Protein AF-A0A1T5FR39-F1 (afdb_monomer)

Foldseek 3Di:
DDPDQDLQNLLVVLLQQLLCLDPVRVPPDQDPDPVVSVLSSLLSLLQDAQADDDPVNVVSVVVNLVVVLVVVAADEPVNFDDDDDSDTDDDDLPSRYPDPDDDQPADPVNQADNDRPDPDSSSSPRSVVNVVSSVVVNVVD

Solvent-accessible surface area (backbone atoms only — not comparable to full-atom values): 8850 Å² total; per-residue (Å²): 136,74,100,79,74,50,72,66,57,45,49,54,52,50,37,54,53,48,21,66,72,30,91,88,45,49,83,59,82,82,61,92,48,69,68,56,40,50,52,48,41,53,44,46,64,43,57,53,73,67,52,83,70,57,71,64,60,53,50,49,47,51,56,47,51,52,50,56,45,56,76,71,39,77,42,50,62,91,78,53,68,70,76,54,98,88,39,63,82,85,90,77,70,73,81,27,58,60,66,98,76,81,90,75,70,63,56,98,82,69,73,58,48,65,58,77,91,54,94,45,65,40,55,63,45,44,67,65,55,57,51,54,50,30,59,54,52,32,75,76,108

Structure (mmCIF, N/CA/C/O backbone):
data_AF-A0A1T5FR39-F1
#
_entry.id   AF-A0A1T5FR39-F1
#
loop_
_atom_site.group_PDB
_atom_site.id
_atom_site.type_symbol
_atom_site.label_atom_id
_atom_site.label_alt_id
_atom_site.label_comp_id
_atom_site.label_asym_id
_atom_site.label_entity_id
_atom_site.label_seq_id
_atom_site.pdbx_PDB_ins_code
_atom_site.Cartn_x
_atom_site.Cartn_y
_atom_site.Cartn_z
_atom_site.occupancy
_atom_site.B_iso_or_equiv
_atom_site.auth_seq_id
_atom_site.auth_comp_id
_atom_site.auth_asym_id
_atom_site.auth_atom_id
_atom_site.pdbx_PDB_model_num
ATOM 1 N N . MET A 1 1 ? -20.839 0.652 -0.499 1.00 47.53 1 MET A N 1
ATOM 2 C CA . MET A 1 1 ? -20.391 2.011 -0.888 1.00 47.53 1 MET A CA 1
ATOM 3 C C . MET A 1 1 ? -20.521 2.256 -2.395 1.00 47.53 1 MET A C 1
ATOM 5 O O . MET A 1 1 ? -20.490 1.294 -3.157 1.00 47.53 1 MET A O 1
ATOM 9 N N . SER A 1 2 ? -20.780 3.509 -2.799 1.00 42.75 2 SER A N 1
ATOM 10 C CA . SER A 1 2 ? -21.173 3.922 -4.161 1.00 42.75 2 SER A CA 1
ATOM 11 C C . SER A 1 2 ? -20.009 3.897 -5.169 1.00 42.75 2 SER A C 1
ATOM 13 O O . SER A 1 2 ? -18.845 3.794 -4.808 1.00 42.75 2 SER A O 1
ATOM 15 N N . LYS A 1 3 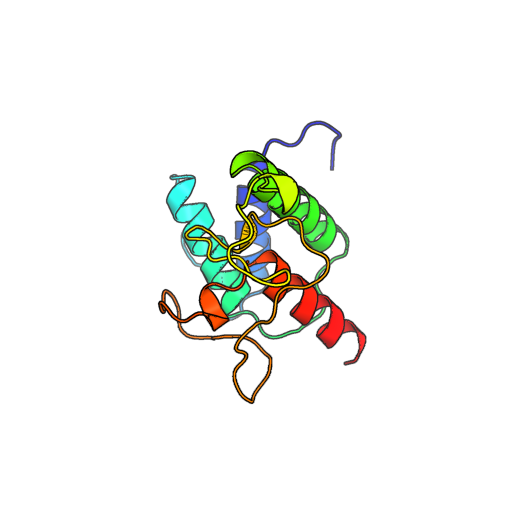? -20.337 3.968 -6.464 1.00 50.66 3 LYS A N 1
ATOM 16 C CA . LYS A 1 3 ? -19.432 3.717 -7.601 1.00 50.66 3 LYS A CA 1
ATOM 17 C C . LYS A 1 3 ? -18.423 4.845 -7.914 1.00 50.66 3 LYS A C 1
ATOM 19 O O . LYS A 1 3 ? -17.700 4.701 -8.888 1.00 50.66 3 LYS A O 1
ATOM 24 N N . ASN A 1 4 ? -18.375 5.924 -7.123 1.00 56.84 4 ASN A N 1
ATOM 25 C CA . ASN A 1 4 ? -17.529 7.113 -7.340 1.00 56.84 4 ASN A CA 1
ATOM 26 C C . ASN A 1 4 ? -16.945 7.651 -6.014 1.00 56.84 4 ASN A C 1
ATOM 28 O O . ASN A 1 4 ? -17.057 8.837 -5.723 1.00 56.84 4 ASN A O 1
ATOM 32 N N . THR A 1 5 ? -16.371 6.788 -5.176 1.00 71.38 5 THR A N 1
ATOM 33 C CA . THR A 1 5 ? -15.649 7.239 -3.974 1.00 71.38 5 THR A CA 1
ATOM 34 C C . THR A 1 5 ? -14.259 7.745 -4.365 1.00 71.38 5 THR A C 1
ATOM 36 O O . THR A 1 5 ? -13.502 7.039 -5.034 1.00 71.38 5 THR A O 1
ATOM 39 N N . THR A 1 6 ? -13.926 8.972 -3.970 1.00 90.06 6 THR A N 1
ATOM 40 C CA . THR A 1 6 ? -12.621 9.597 -4.229 1.00 90.06 6 THR A CA 1
ATOM 41 C C . THR A 1 6 ? -11.514 8.953 -3.386 1.00 90.06 6 THR A C 1
ATOM 43 O O . THR A 1 6 ? -11.776 8.288 -2.381 1.00 90.06 6 THR A O 1
ATOM 46 N N . GLN A 1 7 ? -10.247 9.150 -3.770 1.00 92.75 7 GLN A N 1
ATOM 47 C CA . GLN A 1 7 ? -9.112 8.664 -2.973 1.00 92.75 7 GLN A CA 1
ATOM 48 C C . GLN A 1 7 ? -9.068 9.276 -1.570 1.00 92.75 7 GLN A C 1
ATOM 50 O O . GLN A 1 7 ? -8.715 8.580 -0.619 1.00 92.75 7 GLN A O 1
ATOM 55 N N . ASP A 1 8 ? -9.468 10.539 -1.428 1.00 92.06 8 ASP A N 1
ATOM 56 C CA . ASP A 1 8 ? -9.505 11.211 -0.129 1.00 92.06 8 ASP A CA 1
ATOM 57 C C . ASP A 1 8 ? -10.616 10.644 0.767 1.00 92.06 8 ASP A C 1
ATOM 59 O O . ASP A 1 8 ? -10.384 10.400 1.947 1.00 92.06 8 ASP A O 1
ATOM 63 N N . GLU A 1 9 ? -11.786 10.317 0.211 1.00 93.62 9 GLU A N 1
ATOM 64 C CA . GLU A 1 9 ? -12.855 9.646 0.965 1.00 93.62 9 GLU A CA 1
ATOM 65 C C . GLU A 1 9 ? -12.453 8.230 1.400 1.00 93.62 9 GLU A C 1
ATOM 67 O O . GLU A 1 9 ? -12.727 7.830 2.533 1.00 93.62 9 GLU A O 1
ATOM 72 N N . ARG A 1 10 ? -11.766 7.472 0.529 1.00 94.81 10 ARG A N 1
ATOM 73 C CA . ARG A 1 10 ? -11.205 6.162 0.901 1.00 94.81 10 ARG A CA 1
ATOM 74 C C . ARG A 1 10 ? -10.177 6.303 2.020 1.00 94.81 10 ARG A C 1
ATOM 76 O O . ARG A 1 10 ? -10.183 5.501 2.948 1.00 94.81 10 ARG A O 1
ATOM 83 N N . LEU A 1 11 ? -9.307 7.310 1.947 1.00 94.75 11 LEU A N 1
ATOM 84 C CA . LEU A 1 11 ? -8.309 7.586 2.976 1.00 94.75 11 LEU A CA 1
ATOM 85 C C . LEU A 1 11 ? -8.962 7.923 4.320 1.00 94.75 11 LEU A C 1
ATOM 87 O O . LEU A 1 11 ? -8.561 7.360 5.335 1.00 94.75 11 LEU A O 1
ATOM 91 N N . ASP A 1 12 ? -9.970 8.792 4.322 1.00 94.38 12 ASP A N 1
ATOM 92 C CA . ASP A 1 12 ? -10.687 9.198 5.534 1.00 94.38 12 ASP A CA 1
ATOM 93 C C . ASP A 1 12 ? -11.381 8.011 6.193 1.00 94.38 12 ASP A C 1
ATOM 95 O O . ASP A 1 12 ? -11.202 7.769 7.388 1.00 94.38 12 ASP A O 1
ATOM 99 N N . TYR A 1 13 ? -12.089 7.216 5.391 1.00 95.00 13 TYR A N 1
ATOM 100 C CA . TYR A 1 13 ? -12.711 5.980 5.846 1.00 95.00 13 TYR A CA 1
ATOM 101 C C . TYR A 1 13 ? -11.684 5.018 6.456 1.00 95.00 13 TYR A C 1
A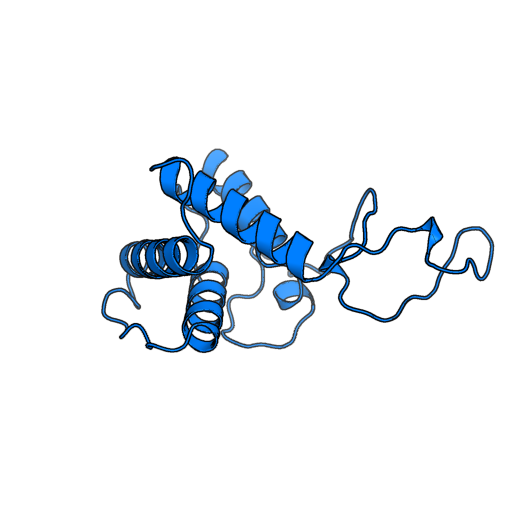TOM 103 O O . TYR A 1 13 ? -11.844 4.568 7.588 1.00 95.00 13 TYR A O 1
ATOM 111 N N . LEU A 1 14 ? -10.588 4.740 5.744 1.00 95.06 14 LEU A N 1
ATOM 112 C CA . LEU A 1 14 ? -9.562 3.812 6.215 1.00 95.06 14 LEU A CA 1
ATOM 113 C C . LEU A 1 14 ? -8.879 4.302 7.496 1.00 95.06 14 LEU A C 1
ATOM 115 O O . LEU A 1 14 ? -8.581 3.489 8.365 1.00 95.06 14 LEU A O 1
ATOM 119 N N . VAL A 1 15 ? -8.625 5.605 7.645 1.00 94.62 15 VAL A N 1
ATOM 120 C CA . VAL A 1 15 ? -8.036 6.145 8.879 1.00 94.62 15 VAL A CA 1
ATOM 121 C C . VAL A 1 15 ? -8.946 5.877 10.075 1.00 94.62 15 VAL A C 1
ATOM 123 O O . VAL A 1 15 ? -8.458 5.394 11.097 1.00 94.62 15 VAL A O 1
ATOM 126 N N . GLU A 1 16 ? -10.247 6.142 9.960 1.00 94.62 16 GLU A N 1
ATOM 127 C CA . GLU A 1 16 ? -11.180 5.922 11.070 1.00 94.62 16 GLU A CA 1
ATOM 128 C C . GLU A 1 16 ? -11.352 4.433 11.400 1.00 94.62 16 GLU A C 1
ATOM 130 O O . GLU A 1 16 ? -11.313 4.060 12.572 1.00 94.62 16 GLU A O 1
ATOM 135 N N . GLU A 1 17 ? -11.429 3.563 10.391 1.00 94.88 17 GLU A N 1
ATOM 136 C CA . GLU A 1 17 ? -11.535 2.112 10.590 1.00 94.88 17 GLU A CA 1
ATOM 137 C C . GLU A 1 17 ? -10.285 1.533 11.270 1.00 94.88 17 GLU A C 1
ATOM 139 O O . GLU A 1 17 ? -10.384 0.775 12.235 1.00 94.88 17 GLU A O 1
ATOM 144 N N . PHE A 1 18 ? -9.085 1.939 10.839 1.00 92.69 18 PHE A N 1
ATOM 145 C CA . PHE A 1 18 ? -7.836 1.481 11.456 1.00 92.69 18 PHE A CA 1
ATOM 146 C C . PHE A 1 18 ? -7.594 2.077 12.852 1.00 92.69 18 PHE A C 1
ATOM 148 O O . PHE A 1 18 ? -6.928 1.446 13.676 1.00 92.69 18 PHE A O 1
ATOM 155 N N . LYS A 1 19 ? -8.133 3.265 13.153 1.00 93.12 19 LYS A N 1
ATOM 156 C CA . LYS A 1 19 ? -8.150 3.804 14.522 1.00 93.12 19 LYS A CA 1
ATOM 157 C C . LYS A 1 19 ? -9.095 3.007 15.410 1.00 93.12 19 LYS A C 1
ATOM 159 O O . LYS A 1 19 ? -8.693 2.611 16.498 1.00 93.12 19 LYS A O 1
ATOM 164 N N . ALA A 1 20 ? -10.318 2.748 14.948 1.00 92.44 20 ALA A N 1
ATOM 165 C CA . ALA A 1 20 ? -11.315 1.982 15.691 1.00 92.44 20 ALA A CA 1
ATOM 166 C C . ALA A 1 20 ? -10.851 0.545 15.979 1.00 92.44 20 ALA A C 1
ATOM 168 O O . ALA A 1 20 ? -11.143 -0.002 17.043 1.00 92.44 20 ALA A O 1
ATOM 169 N N . ASP A 1 21 ? -10.088 -0.037 15.054 1.00 90.06 21 ASP A N 1
ATOM 170 C CA . ASP A 1 21 ? -9.453 -1.344 15.193 1.00 90.06 21 ASP A CA 1
ATOM 171 C C . ASP A 1 21 ? -8.283 -1.344 16.203 1.00 90.06 21 ASP A C 1
ATOM 173 O O . ASP A 1 21 ? -7.914 -2.396 16.732 1.00 90.06 21 ASP A O 1
ATOM 177 N N . SER A 1 22 ? -7.701 -0.185 16.514 1.00 87.75 22 SER A N 1
ATOM 178 C CA . SER A 1 22 ? -6.590 -0.058 17.456 1.00 87.75 22 SER A CA 1
ATOM 179 C C . SER A 1 22 ? -7.064 0.166 18.892 1.00 87.75 22 SER A C 1
ATOM 181 O O . SER A 1 22 ? -7.835 1.080 19.173 1.00 87.75 22 SER A O 1
ATOM 183 N N . ALA A 1 23 ? -6.534 -0.616 19.836 1.00 86.31 23 ALA A N 1
ATOM 184 C CA . ALA A 1 23 ? -6.793 -0.400 21.261 1.00 86.31 23 ALA A CA 1
ATOM 185 C C . ALA A 1 23 ? -6.103 0.868 21.803 1.00 86.31 23 ALA A C 1
ATOM 187 O O . ALA A 1 23 ? -6.633 1.520 22.696 1.00 86.31 23 ALA A O 1
ATOM 188 N N . GLU A 1 24 ? -4.931 1.217 21.266 1.00 87.62 24 GLU A N 1
ATOM 189 C CA . GLU A 1 24 ? -4.088 2.312 21.769 1.00 87.62 24 GLU A CA 1
ATOM 190 C C . GLU A 1 24 ? -4.380 3.653 21.073 1.00 87.62 24 GLU A C 1
ATOM 192 O O . GLU A 1 24 ? -4.266 4.713 21.680 1.00 87.62 24 GLU A O 1
ATOM 197 N N . TYR A 1 25 ? -4.794 3.618 19.801 1.00 88.44 25 TYR A N 1
ATOM 198 C CA . TYR A 1 25 ? -4.892 4.811 18.945 1.00 88.44 25 TYR A CA 1
ATOM 199 C C . TYR A 1 25 ? -6.329 5.186 18.561 1.00 88.44 25 TYR A C 1
ATOM 201 O O . TYR A 1 25 ? -6.533 5.976 17.638 1.00 88.44 25 TYR A O 1
ATOM 209 N N . LYS A 1 26 ? -7.329 4.651 19.271 1.00 88.94 26 LYS A N 1
ATOM 210 C CA . LYS A 1 26 ? -8.752 4.893 18.990 1.00 88.94 26 LYS A CA 1
ATOM 211 C C . LYS A 1 26 ? -9.125 6.377 19.013 1.00 88.94 26 LYS A C 1
ATOM 213 O O . LYS A 1 26 ? -9.823 6.852 18.121 1.00 88.94 26 LYS A O 1
ATOM 218 N N . ASP A 1 27 ? -8.583 7.112 19.982 1.00 88.62 27 ASP A N 1
ATOM 219 C CA . ASP A 1 27 ? -8.869 8.536 20.202 1.00 88.62 27 ASP A CA 1
ATOM 220 C C . ASP A 1 27 ? -7.844 9.471 19.532 1.00 88.62 27 ASP A C 1
ATOM 222 O O . ASP A 1 27 ? -7.792 10.672 19.816 1.00 88.62 27 ASP A O 1
ATOM 226 N N . LEU A 1 28 ? -7.002 8.939 18.634 1.00 88.88 28 LEU A N 1
ATOM 227 C CA . LEU A 1 28 ? -6.029 9.741 17.897 1.00 88.88 28 LEU A CA 1
ATOM 228 C C . LEU A 1 28 ? -6.753 10.820 17.078 1.00 88.88 28 LEU A C 1
ATOM 230 O O . LEU A 1 28 ? -7.673 10.535 16.311 1.00 88.88 28 LEU A O 1
ATOM 234 N N . LYS A 1 29 ? -6.321 12.078 17.199 1.00 88.06 29 LYS A N 1
ATOM 235 C CA . LYS A 1 29 ? -6.888 13.162 16.390 1.00 88.06 29 LYS A CA 1
ATOM 236 C C . LYS A 1 29 ? -6.498 12.987 14.926 1.00 88.06 29 LYS A C 1
ATOM 238 O O . LYS A 1 29 ? -5.313 12.925 14.602 1.00 88.06 29 LYS A O 1
ATOM 243 N N . THR A 1 30 ? -7.498 12.967 14.051 1.00 85.94 30 THR A N 1
ATOM 244 C CA . THR A 1 30 ? -7.287 12.903 12.604 1.00 85.94 30 THR A CA 1
ATOM 245 C C . THR A 1 30 ? -6.891 14.294 12.089 1.00 85.94 30 THR A C 1
ATOM 247 O O . THR A 1 30 ? -7.637 15.253 12.292 1.00 85.94 30 THR A O 1
ATOM 250 N N . PRO A 1 31 ? -5.709 14.453 11.470 1.00 85.06 31 PRO A N 1
ATOM 251 C CA . PRO A 1 31 ? -5.266 15.718 10.898 1.00 85.06 31 PRO A CA 1
ATOM 252 C C . PRO A 1 31 ? -6.055 16.040 9.626 1.00 85.06 31 PRO A C 1
ATOM 254 O O . PRO A 1 31 ? -6.550 15.146 8.946 1.00 85.06 31 PRO A O 1
ATOM 257 N N . ASN A 1 32 ? -6.124 17.321 9.262 1.00 84.56 32 ASN A N 1
ATOM 258 C CA . ASN A 1 32 ? -6.849 17.762 8.063 1.00 84.56 32 ASN A CA 1
ATOM 259 C C . ASN A 1 32 ? -6.054 17.548 6.763 1.00 84.56 32 ASN A C 1
ATOM 261 O O . ASN A 1 32 ? -6.641 17.491 5.689 1.00 84.56 32 ASN A O 1
ATOM 265 N N . SER A 1 33 ? -4.725 17.430 6.853 1.00 92.31 33 SER A N 1
ATOM 266 C CA . SER A 1 33 ? -3.843 17.241 5.698 1.00 92.31 33 SER A CA 1
ATOM 267 C C . SER A 1 33 ? -3.902 15.806 5.175 1.00 92.31 33 SER A C 1
ATOM 269 O O . SER A 1 33 ? -3.665 14.861 5.931 1.00 92.31 33 SER A O 1
ATOM 271 N N . THR A 1 34 ? -4.122 15.642 3.868 1.00 90.50 34 THR A N 1
ATOM 272 C CA . THR A 1 34 ? -4.069 14.344 3.175 1.00 90.50 34 THR A CA 1
ATOM 273 C C . THR A 1 34 ? -2.749 13.612 3.432 1.00 90.50 34 THR A C 1
ATOM 275 O O . THR A 1 34 ? -2.742 12.403 3.655 1.00 90.50 34 THR A O 1
ATOM 278 N N . GLU A 1 35 ? -1.619 14.322 3.458 1.00 88.75 35 GLU A N 1
ATOM 279 C CA . GLU A 1 35 ? -0.314 13.683 3.661 1.00 88.75 35 GLU A CA 1
ATOM 280 C C . GLU A 1 35 ? -0.145 13.154 5.091 1.00 88.75 35 GLU A C 1
ATOM 282 O O . GLU A 1 35 ? 0.359 12.050 5.298 1.00 88.75 35 GLU A O 1
ATOM 287 N N . ASP A 1 36 ? -0.646 13.879 6.089 1.00 87.44 36 ASP A N 1
ATOM 288 C CA . ASP A 1 36 ? -0.587 13.403 7.471 1.00 87.44 36 ASP A CA 1
ATOM 289 C C . ASP A 1 36 ? -1.563 12.248 7.717 1.00 87.44 36 ASP A C 1
ATOM 291 O O . ASP A 1 36 ? -1.208 11.284 8.399 1.00 87.44 36 ASP A O 1
ATOM 295 N N . LYS A 1 37 ? -2.744 12.269 7.086 1.00 92.12 37 LYS A N 1
ATOM 296 C CA . LYS A 1 37 ? -3.665 11.123 7.081 1.00 92.12 37 LYS A CA 1
ATOM 297 C C . LYS A 1 37 ? -3.006 9.880 6.479 1.00 92.12 37 LYS A C 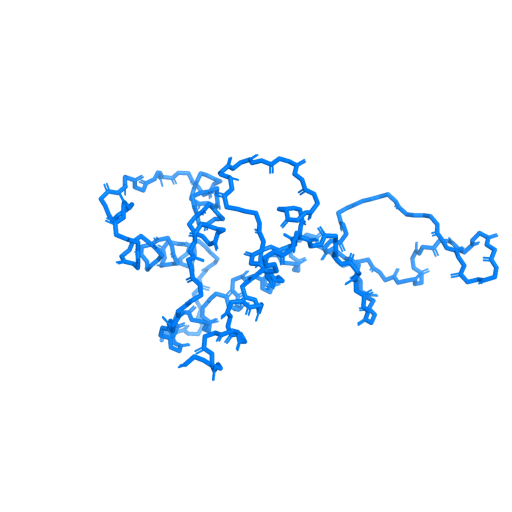1
ATOM 299 O O . LYS A 1 37 ? -3.085 8.802 7.064 1.00 92.12 37 LYS A O 1
ATOM 304 N N . ARG A 1 38 ? -2.268 10.018 5.368 1.00 90.81 38 ARG A N 1
ATOM 305 C CA . ARG A 1 38 ? -1.491 8.914 4.765 1.00 90.81 38 ARG A CA 1
ATOM 306 C C . ARG A 1 38 ? -0.432 8.369 5.716 1.00 90.81 38 ARG A C 1
ATOM 308 O O . ARG A 1 38 ? -0.270 7.151 5.818 1.00 90.81 38 ARG A O 1
ATOM 315 N N . ARG A 1 39 ? 0.291 9.249 6.413 1.00 87.38 39 ARG A N 1
ATOM 316 C CA . ARG A 1 39 ? 1.306 8.854 7.402 1.00 87.38 39 ARG A CA 1
ATOM 317 C C . ARG A 1 39 ? 0.687 8.094 8.571 1.00 87.38 39 ARG A C 1
ATOM 319 O O . ARG A 1 39 ? 1.241 7.072 8.981 1.00 87.38 39 ARG A O 1
ATOM 326 N N . ILE A 1 40 ? -0.458 8.552 9.072 1.00 89.56 40 ILE A N 1
ATOM 327 C CA . ILE A 1 40 ? -1.208 7.876 10.137 1.00 89.56 40 ILE A CA 1
ATOM 328 C C . ILE A 1 40 ? -1.707 6.518 9.666 1.00 89.56 40 ILE A C 1
ATOM 330 O O . ILE A 1 40 ? -1.392 5.519 10.306 1.00 89.56 40 ILE A O 1
ATOM 334 N N . LEU A 1 41 ? -2.395 6.454 8.524 1.00 91.50 41 LEU A N 1
ATOM 335 C CA . LEU A 1 41 ? -2.906 5.199 7.982 1.00 91.50 41 LEU A CA 1
ATOM 336 C C . LEU A 1 41 ? -1.777 4.176 7.799 1.00 91.50 41 LEU A C 1
ATOM 338 O O . LEU A 1 41 ? -1.898 3.033 8.230 1.00 91.50 41 LEU A O 1
ATOM 342 N N . ARG A 1 42 ? -0.639 4.592 7.227 1.00 87.44 42 ARG A N 1
ATOM 343 C CA . ARG A 1 42 ? 0.547 3.732 7.096 1.00 87.44 42 ARG A CA 1
ATOM 344 C C . ARG A 1 42 ? 1.053 3.244 8.453 1.00 87.44 42 ARG A C 1
ATOM 346 O O . ARG A 1 42 ? 1.440 2.087 8.574 1.00 87.44 42 ARG A O 1
ATOM 353 N N . SER A 1 43 ? 1.074 4.113 9.457 1.00 84.81 43 SER A N 1
ATOM 354 C CA . SER A 1 43 ? 1.558 3.762 10.794 1.00 84.81 43 SER A CA 1
ATOM 355 C C . SER A 1 43 ? 0.634 2.750 11.466 1.00 84.81 43 SER A C 1
ATOM 357 O O . SER A 1 43 ? 1.119 1.729 11.943 1.00 84.81 43 SER A O 1
ATOM 359 N N . LEU A 1 44 ? -0.683 2.976 11.413 1.00 88.44 44 LEU A N 1
ATOM 360 C CA . LEU A 1 44 ? -1.696 2.062 11.945 1.00 88.44 44 LEU A CA 1
ATOM 361 C C . LEU A 1 44 ? -1.649 0.700 11.245 1.00 88.44 44 LEU A C 1
ATOM 363 O O . LEU A 1 44 ? -1.645 -0.332 11.905 1.00 88.44 44 LEU A O 1
ATOM 367 N N . MET A 1 45 ? -1.524 0.688 9.916 1.00 87.38 45 MET A N 1
ATOM 368 C CA . MET A 1 45 ? -1.360 -0.538 9.132 1.00 87.38 45 MET A CA 1
ATOM 369 C C . MET A 1 45 ? -0.114 -1.343 9.533 1.00 87.38 45 MET A C 1
ATOM 371 O O . MET A 1 45 ? -0.163 -2.571 9.519 1.00 87.38 45 MET A O 1
ATOM 375 N N . ASN A 1 46 ? 0.986 -0.672 9.886 1.00 79.25 46 ASN A N 1
ATOM 376 C CA . ASN A 1 46 ? 2.251 -1.322 10.234 1.00 79.25 46 ASN A CA 1
ATOM 377 C C . ASN A 1 46 ? 2.271 -1.910 11.650 1.00 79.25 46 ASN A C 1
ATOM 379 O O . ASN A 1 46 ? 2.917 -2.926 11.875 1.00 79.25 46 ASN A O 1
ATOM 383 N N . ILE A 1 47 ? 1.617 -1.256 12.611 1.00 79.81 47 ILE A N 1
ATOM 384 C CA . ILE A 1 47 ? 1.610 -1.698 14.016 1.00 79.81 47 ILE A CA 1
ATOM 385 C C . ILE A 1 47 ? 0.457 -2.658 14.331 1.00 79.81 47 ILE A C 1
ATOM 387 O O . ILE A 1 47 ? 0.421 -3.263 15.400 1.00 79.81 47 ILE A O 1
ATOM 391 N N . ARG A 1 48 ? -0.503 -2.793 13.411 1.00 85.19 48 ARG A N 1
ATOM 392 C CA . ARG A 1 48 ? -1.646 -3.691 13.550 1.00 85.19 48 ARG A CA 1
ATOM 393 C C . ARG A 1 48 ? -1.192 -5.152 13.519 1.00 85.19 48 ARG A C 1
ATOM 395 O O . ARG A 1 48 ? -0.691 -5.630 12.503 1.00 85.19 48 ARG A O 1
ATOM 402 N N . MET A 1 49 ? -1.467 -5.881 14.599 1.00 80.69 49 MET A N 1
ATOM 403 C CA . MET A 1 49 ? -1.317 -7.339 14.639 1.00 80.69 49 MET A CA 1
ATOM 404 C C . MET A 1 49 ? -2.257 -8.025 13.632 1.00 80.69 49 MET A C 1
ATOM 406 O O . MET A 1 49 ? -3.374 -7.538 13.423 1.00 80.69 49 MET A O 1
ATOM 410 N N . PRO A 1 50 ? -1.862 -9.162 13.027 1.00 80.12 50 PRO A N 1
ATOM 411 C CA . PRO A 1 50 ? -2.750 -9.927 12.161 1.00 80.12 50 PRO A CA 1
ATOM 412 C C . PRO A 1 50 ? -4.019 -10.328 12.912 1.00 80.12 50 PRO A C 1
ATOM 414 O O . PRO A 1 50 ? -3.972 -11.021 13.923 1.00 80.12 50 PRO A O 1
ATOM 417 N N . LYS A 1 51 ? -5.156 -9.861 12.412 1.00 83.62 51 LYS A N 1
ATOM 418 C CA . LYS A 1 51 ? -6.494 -10.230 12.867 1.00 83.62 51 LYS A CA 1
ATOM 419 C C . LYS A 1 51 ? -7.483 -9.957 11.749 1.00 83.62 51 LYS A C 1
ATOM 421 O O . LYS A 1 51 ? -7.185 -9.160 10.844 1.00 83.62 51 LYS A O 1
ATOM 426 N N . GLU A 1 52 ? -8.644 -10.594 11.815 1.00 84.31 52 GLU A N 1
ATOM 427 C CA . GLU A 1 52 ? -9.697 -10.362 10.836 1.00 84.31 52 GLU A CA 1
ATOM 428 C C . GLU A 1 52 ? -10.073 -8.879 10.769 1.00 84.31 52 GLU A C 1
ATOM 430 O O . GLU A 1 52 ? -10.030 -8.142 11.754 1.00 84.31 52 GLU A O 1
ATOM 435 N N . LEU A 1 53 ? -10.367 -8.430 9.557 1.00 86.94 53 LEU A N 1
ATOM 436 C CA . LEU A 1 53 ? -10.866 -7.100 9.251 1.00 86.94 53 LEU A CA 1
ATOM 437 C C . LEU A 1 53 ? -12.128 -7.299 8.417 1.00 86.94 53 LEU A C 1
ATOM 439 O O . LEU A 1 53 ? -12.237 -8.300 7.702 1.00 86.94 53 LEU A O 1
ATOM 443 N N . SER A 1 54 ? -13.085 -6.378 8.498 1.00 91.69 54 SER A N 1
ATOM 444 C CA . SER A 1 54 ? -14.318 -6.529 7.730 1.00 91.69 54 SER A CA 1
ATOM 445 C C . SER A 1 54 ? -14.018 -6.600 6.225 1.00 91.69 54 SER A C 1
ATOM 447 O O . SER A 1 54 ? -13.064 -6.003 5.712 1.00 91.69 54 SER A O 1
ATOM 449 N N . SER A 1 55 ? -14.834 -7.361 5.496 1.00 89.75 55 SER A N 1
ATOM 450 C CA . SER A 1 55 ? -14.689 -7.526 4.046 1.00 89.75 55 SER A CA 1
ATOM 451 C C . SER A 1 55 ? -14.820 -6.207 3.286 1.00 89.75 55 SER A C 1
ATOM 453 O O . SER A 1 55 ? -14.168 -6.032 2.257 1.00 89.75 55 SER A O 1
ATOM 455 N N . GLU A 1 56 ? -15.601 -5.266 3.817 1.00 92.12 56 GLU A N 1
ATOM 456 C CA . GLU A 1 56 ? -15.726 -3.913 3.281 1.00 92.12 56 GLU A CA 1
ATOM 457 C C . GLU A 1 56 ? -14.430 -3.114 3.445 1.00 92.12 56 GLU A C 1
ATOM 459 O O . GLU A 1 56 ? -13.921 -2.598 2.450 1.00 92.12 56 GLU A O 1
ATOM 464 N N . VAL A 1 57 ? -13.833 -3.091 4.642 1.00 92.00 57 VAL A N 1
ATOM 465 C CA . VAL A 1 57 ? -12.571 -2.368 4.873 1.00 92.00 57 VAL A CA 1
ATOM 466 C C . VAL A 1 57 ? -11.447 -2.959 4.027 1.00 92.00 57 VAL A C 1
ATOM 468 O O . VAL A 1 57 ? -10.697 -2.210 3.405 1.00 92.00 57 VAL A O 1
ATOM 471 N N . MET A 1 58 ? -11.365 -4.291 3.922 1.00 90.44 58 MET A N 1
ATOM 472 C CA . MET A 1 58 ? -10.393 -4.945 3.039 1.00 90.44 58 MET A CA 1
ATOM 473 C C . MET A 1 58 ? -10.576 -4.534 1.576 1.00 90.44 58 MET A C 1
ATOM 475 O O . MET A 1 58 ? -9.597 -4.262 0.890 1.00 90.44 58 MET A O 1
ATOM 479 N N . LYS A 1 59 ? -11.820 -4.467 1.090 1.00 91.44 59 LYS A N 1
ATOM 480 C CA . LYS A 1 59 ? -12.104 -4.054 -0.287 1.00 91.44 59 LYS A CA 1
ATOM 481 C C . LYS A 1 59 ? -11.695 -2.600 -0.531 1.00 91.44 59 LYS A C 1
ATOM 483 O O . LYS A 1 59 ? -11.043 -2.317 -1.531 1.00 91.44 59 LYS A O 1
ATOM 488 N N . VAL A 1 60 ? -12.052 -1.689 0.375 1.00 93.56 60 VAL A N 1
ATOM 489 C CA . VAL A 1 60 ? -11.694 -0.267 0.247 1.00 93.56 60 VAL A CA 1
ATOM 490 C C . VAL A 1 60 ? -10.180 -0.072 0.343 1.00 93.56 60 VAL A C 1
ATOM 492 O O . VAL A 1 60 ? -9.620 0.731 -0.401 1.00 93.56 60 VAL A O 1
ATOM 495 N N . GLN A 1 61 ? -9.505 -0.836 1.204 1.00 92.50 61 GLN A N 1
ATOM 496 C CA . GLN A 1 61 ? -8.048 -0.847 1.304 1.00 92.50 61 GLN A CA 1
ATOM 497 C C . GLN A 1 61 ? -7.400 -1.313 -0.003 1.00 92.50 61 GLN A C 1
ATOM 499 O O . GLN A 1 61 ? -6.494 -0.637 -0.489 1.00 92.50 61 GLN A O 1
ATOM 504 N N . ASP A 1 62 ? -7.862 -2.432 -0.568 1.00 90.44 62 ASP A N 1
ATOM 505 C CA . ASP A 1 62 ? -7.346 -2.964 -1.832 1.00 90.44 62 ASP A CA 1
ATOM 506 C C . ASP A 1 62 ? -7.517 -1.910 -2.951 1.00 90.44 62 ASP A C 1
ATOM 508 O O . ASP A 1 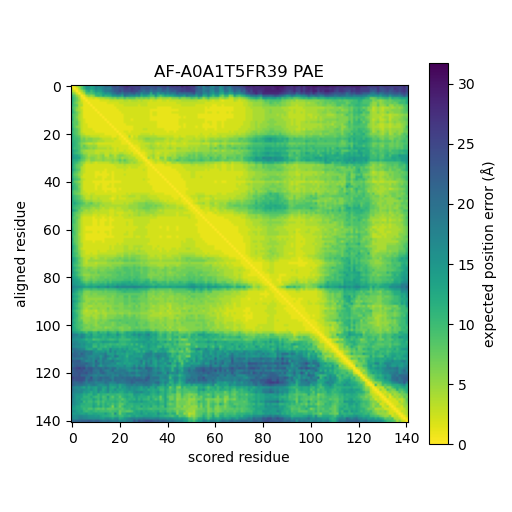62 ? -6.545 -1.554 -3.615 1.00 90.44 62 ASP A O 1
ATOM 512 N N . GLU A 1 63 ? -8.704 -1.306 -3.089 1.00 92.25 63 GLU A N 1
ATOM 513 C CA . GLU A 1 63 ? -8.968 -0.243 -4.076 1.00 92.25 63 GLU A CA 1
ATOM 514 C C . GLU A 1 63 ? -8.105 1.017 -3.868 1.00 92.25 63 GLU A C 1
ATOM 516 O O . GLU A 1 63 ? -7.605 1.602 -4.832 1.00 92.25 63 GLU A O 1
ATOM 521 N N . TYR A 1 64 ? -7.915 1.447 -2.616 1.00 93.12 64 TYR A N 1
ATOM 522 C CA . TYR A 1 64 ? -7.066 2.589 -2.270 1.00 93.12 64 TYR A CA 1
ATOM 523 C C . TYR A 1 64 ? -5.600 2.328 -2.638 1.00 93.12 64 TYR A C 1
ATOM 525 O O . TYR A 1 64 ? -4.959 3.141 -3.302 1.00 93.12 64 TYR A O 1
ATOM 533 N N . LEU A 1 65 ? -5.057 1.174 -2.242 1.00 90.62 65 LEU A N 1
ATOM 534 C CA . LEU A 1 65 ? -3.655 0.836 -2.485 1.00 90.62 65 LEU A CA 1
ATOM 535 C C . LEU A 1 65 ? -3.361 0.596 -3.970 1.00 90.62 65 LEU A C 1
ATOM 537 O O . LEU A 1 65 ? -2.284 0.982 -4.430 1.00 90.62 65 LEU A O 1
ATOM 541 N N . THR A 1 66 ? -4.298 0.011 -4.723 1.00 89.44 66 THR A N 1
ATOM 542 C CA . THR A 1 66 ? -4.172 -0.161 -6.178 1.00 89.44 66 THR A CA 1
ATOM 543 C C . THR A 1 66 ? -4.074 1.181 -6.896 1.00 89.44 66 THR A C 1
ATOM 545 O O . THR A 1 66 ? -3.150 1.373 -7.686 1.00 89.44 66 THR A O 1
ATOM 548 N N . GLU A 1 67 ? -4.957 2.135 -6.593 1.00 90.69 67 GLU A N 1
ATOM 549 C CA . GLU A 1 67 ? -4.895 3.464 -7.214 1.00 90.69 67 GLU A CA 1
ATOM 550 C C . GLU A 1 67 ? -3.606 4.199 -6.826 1.00 90.69 67 GLU A C 1
ATOM 552 O O . GLU A 1 67 ? -2.925 4.762 -7.676 1.00 90.69 67 GLU A O 1
ATOM 557 N N . ARG A 1 68 ? -3.191 4.122 -5.554 1.00 89.06 68 ARG A N 1
ATOM 558 C CA . ARG A 1 68 ? -1.925 4.720 -5.097 1.00 89.06 68 ARG A CA 1
ATOM 559 C C . ARG A 1 68 ? -0.708 4.140 -5.817 1.00 89.06 68 ARG A C 1
ATOM 561 O O . ARG A 1 68 ? 0.265 4.861 -6.036 1.00 89.06 68 ARG A O 1
ATOM 568 N N . ALA A 1 69 ? -0.733 2.852 -6.157 1.00 86.81 69 ALA A N 1
ATOM 569 C CA . ALA A 1 69 ? 0.309 2.232 -6.968 1.00 86.81 69 ALA A CA 1
ATOM 570 C C . ALA A 1 69 ? 0.275 2.754 -8.414 1.00 86.81 69 ALA A C 1
ATOM 572 O O . ALA A 1 69 ? 1.330 3.072 -8.962 1.00 86.81 69 ALA A O 1
ATOM 573 N N . ALA A 1 70 ? -0.917 2.923 -8.996 1.00 88.31 70 ALA A N 1
ATOM 574 C CA . ALA A 1 70 ? -1.088 3.506 -10.325 1.00 88.31 70 ALA A CA 1
ATOM 575 C C . ALA A 1 70 ? -0.593 4.965 -10.392 1.00 88.31 70 ALA A C 1
ATOM 577 O O . ALA A 1 70 ? 0.166 5.307 -11.297 1.00 88.31 70 ALA A O 1
ATOM 578 N N . GLU A 1 71 ? -0.916 5.797 -9.395 1.00 89.94 71 GLU A N 1
ATOM 579 C CA . GLU A 1 71 ? -0.470 7.198 -9.288 1.00 89.94 71 GLU A CA 1
ATOM 580 C C . GLU A 1 71 ? 1.060 7.343 -9.226 1.00 89.94 71 GLU A C 1
ATOM 582 O O . GLU A 1 71 ? 1.618 8.324 -9.718 1.00 89.94 71 GLU A O 1
ATOM 587 N N . LYS A 1 72 ? 1.766 6.375 -8.625 1.00 88.06 72 LYS A N 1
ATOM 588 C CA . LYS A 1 72 ? 3.241 6.349 -8.599 1.00 88.06 72 LYS A CA 1
ATOM 589 C C . LYS A 1 72 ? 3.859 5.971 -9.949 1.00 88.06 72 LYS A C 1
ATOM 591 O O . LYS A 1 72 ? 5.049 6.213 -10.164 1.00 88.06 72 LYS A O 1
ATOM 596 N N . GLY A 1 73 ? 3.072 5.357 -10.826 1.00 91.25 73 GLY A N 1
ATOM 597 C CA . GLY A 1 73 ? 3.508 4.799 -12.095 1.00 91.25 73 GLY A CA 1
ATOM 598 C C . GLY A 1 73 ? 4.226 3.458 -11.946 1.00 91.25 73 GLY A C 1
ATOM 599 O O . GLY A 1 73 ? 4.954 3.210 -10.982 1.00 91.25 73 GLY A O 1
ATOM 600 N N . VAL A 1 74 ? 4.057 2.620 -12.963 1.00 90.75 74 VAL A N 1
ATOM 601 C CA . VAL A 1 74 ? 4.641 1.279 -13.064 1.00 90.75 74 VAL A CA 1
ATOM 602 C C . VAL A 1 74 ? 5.910 1.324 -13.918 1.00 90.75 74 VAL A C 1
ATOM 604 O O . VAL A 1 74 ? 5.990 2.094 -14.871 1.00 90.75 74 VAL A O 1
ATOM 607 N N . VAL A 1 75 ? 6.904 0.515 -13.560 1.00 93.44 75 VAL A N 1
ATOM 608 C CA . VAL A 1 75 ? 8.152 0.313 -14.304 1.00 93.44 75 VAL A CA 1
ATOM 609 C C . VAL A 1 75 ? 8.197 -1.142 -14.754 1.00 93.44 75 VAL A C 1
ATOM 611 O O . VAL A 1 75 ? 8.174 -2.043 -13.914 1.00 93.44 75 VAL A O 1
ATOM 614 N N . ASN A 1 76 ? 8.253 -1.381 -16.063 1.00 94.50 76 ASN A N 1
ATOM 615 C CA . ASN A 1 76 ? 8.351 -2.731 -16.609 1.00 94.50 76 ASN A CA 1
ATOM 616 C C . ASN A 1 76 ? 9.814 -3.166 -16.690 1.00 94.50 76 ASN A C 1
ATOM 618 O O . ASN A 1 76 ? 10.715 -2.341 -16.837 1.00 94.50 76 ASN A O 1
ATOM 622 N N . LEU A 1 77 ? 10.060 -4.477 -16.678 1.00 91.69 77 LEU A N 1
ATOM 623 C CA . LEU A 1 77 ? 11.407 -5.018 -16.897 1.00 91.69 77 LEU A CA 1
ATOM 624 C C . LEU A 1 77 ? 12.009 -4.587 -18.239 1.00 91.69 77 LEU A C 1
ATOM 626 O O . LEU A 1 77 ? 13.212 -4.365 -18.316 1.00 91.69 77 LEU A O 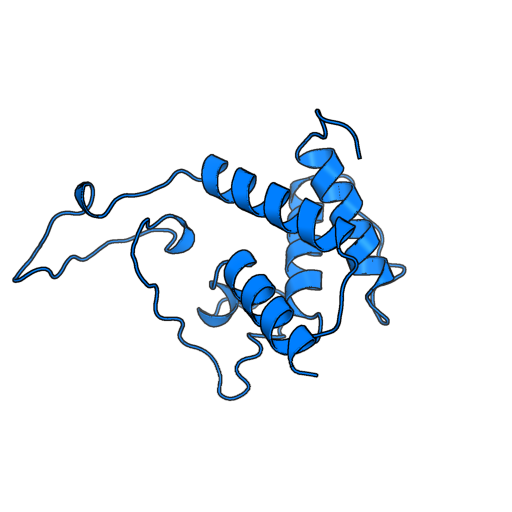1
ATOM 630 N N . SER A 1 78 ? 11.178 -4.418 -19.273 1.00 92.06 78 SER A N 1
ATOM 631 C CA . SER A 1 78 ? 11.600 -3.914 -20.587 1.00 92.06 78 SER A CA 1
ATOM 632 C C . SER A 1 78 ? 12.178 -2.500 -20.540 1.00 92.06 78 SER A C 1
ATOM 634 O O . SER A 1 78 ? 12.939 -2.128 -21.428 1.00 92.06 78 SER A O 1
ATOM 636 N N . ASP A 1 79 ? 11.831 -1.724 -19.511 1.00 93.31 79 ASP A N 1
ATOM 637 C CA . ASP A 1 79 ? 12.278 -0.342 -19.335 1.00 93.31 79 ASP A CA 1
ATOM 638 C C . ASP A 1 79 ? 13.639 -0.273 -18.612 1.00 93.31 79 ASP A C 1
ATOM 640 O O . ASP A 1 79 ? 14.223 0.803 -18.476 1.00 93.31 79 ASP A O 1
ATOM 644 N N . ILE A 1 80 ? 14.156 -1.413 -18.132 1.00 94.69 80 ILE A N 1
ATOM 645 C CA . ILE A 1 80 ? 15.392 -1.508 -17.353 1.00 94.69 80 ILE A CA 1
ATOM 646 C C . ILE A 1 80 ? 16.480 -2.189 -18.198 1.00 94.69 80 ILE A C 1
ATOM 648 O O . ILE A 1 80 ? 16.357 -3.372 -18.521 1.00 94.69 80 ILE A O 1
ATOM 652 N N . PRO A 1 81 ? 17.592 -1.497 -18.508 1.00 93.69 81 PRO A N 1
ATOM 653 C CA . PRO A 1 81 ? 18.684 -2.085 -19.274 1.00 93.69 81 PRO A CA 1
ATOM 654 C C . PRO A 1 81 ? 19.297 -3.313 -18.589 1.00 93.69 81 PRO A C 1
ATOM 656 O O . PRO A 1 81 ? 19.651 -3.272 -17.408 1.00 93.69 81 PRO A O 1
ATOM 659 N N . VAL A 1 82 ? 19.473 -4.387 -19.360 1.00 95.12 82 VAL A N 1
ATOM 660 C CA . VAL A 1 82 ? 20.198 -5.588 -18.928 1.00 95.12 82 VAL A CA 1
ATOM 661 C C . VAL A 1 82 ? 21.698 -5.327 -19.013 1.00 95.12 82 VAL A C 1
ATOM 663 O O . VAL A 1 82 ? 22.209 -4.903 -20.047 1.00 95.12 82 VAL A O 1
ATOM 666 N N . ILE A 1 83 ? 22.408 -5.602 -17.923 1.00 94.00 83 ILE A N 1
ATOM 667 C CA . ILE A 1 83 ? 23.858 -5.419 -17.809 1.00 94.00 83 ILE A CA 1
ATOM 668 C C . ILE A 1 83 ? 24.595 -6.696 -18.218 1.00 94.00 83 ILE A C 1
ATOM 670 O O . ILE A 1 83 ? 25.590 -6.625 -18.939 1.00 94.00 83 ILE A O 1
ATOM 674 N N . ARG A 1 84 ? 24.137 -7.868 -17.756 1.00 93.50 84 ARG A N 1
ATOM 675 C CA . ARG A 1 84 ? 24.761 -9.165 -18.072 1.00 93.50 84 ARG A CA 1
ATOM 676 C C . ARG A 1 84 ? 23.822 -10.327 -17.769 1.00 93.50 84 ARG A C 1
ATOM 678 O O . ARG A 1 84 ? 23.318 -10.386 -16.662 1.00 93.50 84 ARG A O 1
ATOM 685 N N . ASP A 1 85 ? 23.657 -11.271 -18.696 1.00 90.62 85 ASP A N 1
ATOM 686 C CA . ASP A 1 85 ? 23.000 -12.573 -18.457 1.00 90.62 85 ASP A CA 1
ATOM 687 C C . ASP A 1 85 ? 21.648 -12.484 -17.715 1.00 90.62 85 ASP A C 1
ATOM 689 O O . ASP A 1 85 ? 21.374 -13.244 -16.791 1.00 90.62 85 ASP A O 1
ATOM 693 N N . GLY A 1 86 ? 20.804 -11.512 -18.082 1.00 89.56 86 GLY A N 1
ATOM 694 C CA . GLY A 1 86 ? 19.511 -11.282 -17.420 1.00 89.56 86 GLY A CA 1
ATOM 695 C C . GLY A 1 86 ? 19.587 -10.536 -16.079 1.00 89.56 86 GLY A C 1
ATOM 696 O O . GLY A 1 86 ? 18.571 -10.379 -15.410 1.00 89.56 86 GLY A O 1
ATOM 697 N N . LEU A 1 87 ? 20.764 -10.048 -15.686 1.00 93.31 87 LEU A N 1
ATOM 698 C CA . LEU A 1 87 ? 20.967 -9.174 -14.534 1.00 93.31 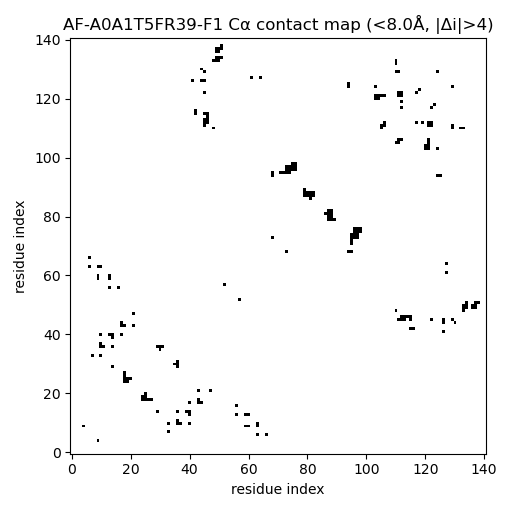87 LEU A CA 1
ATOM 699 C C . LEU A 1 87 ? 20.856 -7.710 -14.949 1.00 93.31 87 LEU A C 1
ATOM 701 O O . LEU A 1 87 ? 21.545 -7.259 -15.868 1.00 93.31 87 LEU A O 1
ATOM 705 N N . SER A 1 88 ? 20.066 -6.960 -14.191 1.00 95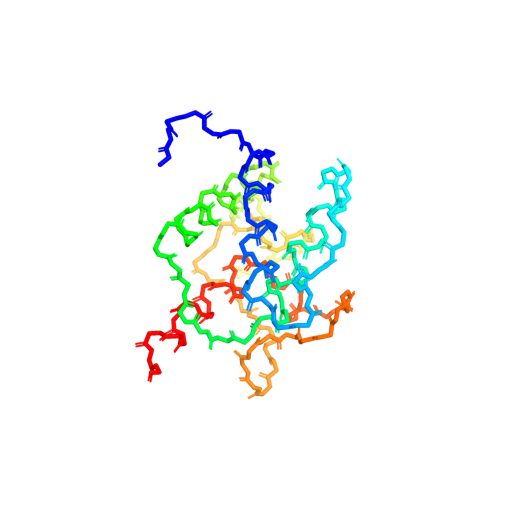.00 88 SER A N 1
ATOM 706 C CA . SER A 1 88 ? 19.916 -5.513 -14.321 1.00 95.00 88 SER A CA 1
ATOM 707 C C . SER A 1 88 ? 20.186 -4.839 -12.979 1.00 95.00 88 SER A C 1
ATOM 709 O O . SER A 1 88 ? 19.922 -5.412 -11.922 1.00 95.00 88 SER A O 1
ATOM 711 N N . ILE A 1 89 ? 20.688 -3.605 -13.012 1.00 93.81 89 ILE A N 1
ATOM 712 C CA . ILE A 1 89 ? 20.747 -2.736 -11.833 1.00 93.81 89 ILE A CA 1
ATOM 713 C C . ILE A 1 89 ? 19.770 -1.599 -12.070 1.00 93.81 89 ILE A C 1
ATOM 715 O O . ILE A 1 89 ? 19.812 -0.927 -13.099 1.00 93.81 89 ILE A O 1
ATOM 719 N N . TRP A 1 90 ? 18.897 -1.385 -11.096 1.00 94.19 90 TRP A N 1
ATOM 720 C CA . TRP A 1 90 ? 17.887 -0.347 -11.145 1.00 94.19 90 TRP A CA 1
ATOM 721 C C . TRP A 1 90 ? 17.814 0.379 -9.808 1.00 94.19 90 TRP A C 1
ATOM 723 O O . TRP A 1 90 ? 17.883 -0.244 -8.748 1.00 94.19 90 TRP A O 1
ATOM 733 N N . GLN A 1 91 ? 17.669 1.701 -9.866 1.00 93.06 91 GLN A N 1
ATOM 734 C CA . GLN A 1 91 ? 17.539 2.555 -8.695 1.00 93.06 91 GLN A CA 1
ATOM 735 C C . GLN A 1 91 ? 16.179 3.252 -8.726 1.00 93.06 91 GLN A C 1
ATOM 737 O O . GLN A 1 91 ? 15.901 4.058 -9.612 1.00 93.06 91 GLN A O 1
ATOM 742 N N . GLY A 1 92 ? 15.340 2.967 -7.732 1.00 89.56 92 GLY A N 1
ATOM 743 C CA . GLY A 1 92 ? 14.032 3.591 -7.594 1.00 89.56 92 GLY A CA 1
ATOM 744 C C . GLY A 1 92 ? 13.191 2.972 -6.480 1.00 89.56 92 GLY A C 1
ATOM 745 O O . GLY A 1 92 ? 13.672 2.178 -5.673 1.00 89.56 92 GLY A O 1
ATOM 746 N N . ASP A 1 93 ? 11.918 3.360 -6.432 1.00 87.56 93 ASP A N 1
ATOM 747 C CA . ASP A 1 93 ? 10.927 2.791 -5.514 1.00 87.56 93 ASP A CA 1
ATOM 748 C C . ASP A 1 93 ? 10.520 1.386 -5.988 1.00 87.56 93 ASP A C 1
ATOM 750 O O . ASP A 1 93 ? 9.697 1.261 -6.894 1.00 87.56 93 ASP A O 1
ATOM 754 N N . ILE A 1 94 ? 11.078 0.339 -5.366 1.00 87.56 94 ILE A N 1
ATOM 755 C CA . ILE A 1 94 ? 10.858 -1.083 -5.705 1.00 87.56 94 ILE A CA 1
ATOM 756 C C . ILE A 1 94 ? 9.379 -1.465 -5.858 1.00 87.56 94 ILE A C 1
ATOM 758 O O . ILE A 1 94 ? 9.052 -2.388 -6.594 1.00 87.56 94 ILE A O 1
ATOM 762 N N . THR A 1 95 ? 8.473 -0.715 -5.224 1.00 84.81 95 THR A N 1
ATOM 763 C CA . THR A 1 95 ? 7.020 -0.928 -5.285 1.00 84.81 95 THR A CA 1
ATOM 764 C C . THR A 1 95 ? 6.400 -0.595 -6.645 1.00 84.81 95 THR A C 1
ATOM 766 O O . THR A 1 95 ? 5.234 -0.901 -6.874 1.00 84.81 95 THR A O 1
ATOM 769 N N . ARG A 1 96 ? 7.178 0.012 -7.548 1.00 90.19 96 ARG A N 1
ATOM 770 C CA . ARG A 1 96 ? 6.787 0.347 -8.923 1.00 90.19 96 ARG A CA 1
ATOM 771 C C . ARG A 1 96 ? 7.133 -0.746 -9.932 1.00 90.19 96 ARG A C 1
ATOM 773 O O . ARG A 1 96 ? 6.653 -0.676 -11.058 1.00 90.19 96 ARG A O 1
ATOM 780 N N . LEU A 1 97 ? 7.978 -1.712 -9.572 1.00 92.19 97 LEU A N 1
ATOM 781 C CA . LEU A 1 97 ? 8.423 -2.754 -10.495 1.00 92.19 97 LEU A CA 1
ATOM 782 C C . LEU A 1 97 ? 7.281 -3.728 -10.815 1.00 92.19 97 LEU A C 1
ATOM 784 O O . LEU A 1 97 ? 6.737 -4.368 -9.917 1.00 92.19 97 LEU A O 1
ATOM 788 N N . SER A 1 98 ? 6.957 -3.872 -12.100 1.00 91.69 98 SER A N 1
ATOM 789 C CA . SER A 1 98 ? 6.112 -4.955 -12.606 1.00 91.69 98 SER A CA 1
ATOM 790 C C . SER A 1 98 ? 6.990 -6.172 -12.894 1.00 91.69 98 SER A C 1
ATOM 792 O O . SER A 1 98 ? 7.649 -6.253 -13.930 1.00 91.69 98 SER A O 1
ATOM 794 N N . VAL A 1 99 ? 7.060 -7.074 -11.916 1.00 90.69 99 VAL A N 1
ATOM 795 C CA . VAL A 1 99 ? 7.872 -8.299 -11.934 1.00 90.69 99 VAL A CA 1
ATOM 796 C C . VAL A 1 99 ? 7.096 -9.449 -11.305 1.00 90.69 99 VAL A C 1
ATOM 798 O O . VAL A 1 99 ? 6.193 -9.219 -10.501 1.00 90.69 99 VAL A O 1
ATOM 801 N N . ASP A 1 100 ? 7.486 -10.683 -11.618 1.00 88.69 100 ASP A N 1
ATOM 802 C CA . ASP A 1 100 ? 6.816 -11.879 -11.093 1.00 88.69 100 ASP A CA 1
ATOM 803 C C . ASP A 1 100 ? 6.966 -12.023 -9.573 1.00 88.69 100 ASP A C 1
ATOM 805 O O . ASP A 1 100 ? 6.057 -12.490 -8.885 1.00 88.69 100 ASP A O 1
ATOM 809 N N . ALA A 1 101 ? 8.121 -11.623 -9.032 1.00 86.62 101 ALA A N 1
ATOM 810 C CA . ALA A 1 101 ? 8.408 -11.714 -7.610 1.00 86.62 101 ALA A CA 1
ATOM 811 C C . ALA A 1 101 ? 9.360 -10.609 -7.142 1.00 86.62 101 ALA A C 1
ATOM 813 O O . ALA A 1 101 ? 10.326 -10.257 -7.819 1.00 86.62 101 ALA A O 1
ATOM 814 N N . ILE A 1 102 ? 9.112 -10.115 -5.928 1.00 86.06 102 ILE A N 1
ATOM 815 C CA . ILE A 1 102 ? 10.014 -9.236 -5.180 1.00 86.06 102 ILE A CA 1
ATOM 816 C C . ILE A 1 102 ? 10.395 -9.964 -3.892 1.00 86.06 102 ILE A C 1
ATOM 818 O O . ILE A 1 102 ? 9.525 -10.427 -3.153 1.00 86.06 102 ILE A O 1
ATOM 822 N N . VAL A 1 103 ? 11.693 -10.056 -3.606 1.00 82.62 103 VAL A N 1
ATOM 823 C CA . VAL A 1 103 ? 12.193 -10.653 -2.362 1.00 82.62 103 VAL A CA 1
ATOM 824 C C . VAL A 1 103 ? 12.222 -9.583 -1.270 1.00 82.62 103 VAL A C 1
ATOM 826 O O . VAL A 1 103 ? 12.897 -8.565 -1.413 1.00 82.62 103 VAL A O 1
ATOM 829 N N . ASN A 1 104 ? 11.496 -9.812 -0.173 1.00 77.62 104 ASN A N 1
ATOM 830 C CA . ASN A 1 104 ? 11.548 -8.961 1.018 1.00 77.62 104 ASN A CA 1
ATOM 831 C C . ASN A 1 104 ? 12.621 -9.471 1.993 1.00 77.62 104 ASN A C 1
ATOM 833 O O . ASN A 1 104 ? 12.692 -10.673 2.248 1.00 77.62 104 ASN A O 1
ATOM 837 N N . ALA A 1 105 ? 13.396 -8.570 2.604 1.00 76.62 105 ALA A N 1
ATOM 838 C CA . ALA A 1 105 ? 14.275 -8.932 3.717 1.00 76.62 105 ALA A CA 1
ATOM 839 C C . ALA A 1 105 ? 13.483 -8.882 5.033 1.00 76.62 105 ALA A C 1
ATOM 841 O O . ALA A 1 105 ? 13.574 -7.928 5.808 1.00 76.62 105 ALA A O 1
ATOM 842 N N . ALA A 1 106 ? 12.653 -9.905 5.230 1.00 68.88 106 ALA A N 1
ATOM 843 C CA . ALA A 1 106 ? 11.805 -10.040 6.404 1.00 68.88 106 ALA A CA 1
ATOM 844 C C . ALA A 1 106 ? 12.631 -10.303 7.672 1.00 68.88 106 ALA A C 1
ATOM 846 O O . ALA A 1 106 ? 13.669 -10.968 7.635 1.00 68.88 106 ALA A O 1
ATOM 847 N N . ASN A 1 107 ? 12.142 -9.821 8.814 1.00 72.38 107 ASN A N 1
ATOM 848 C CA . ASN A 1 107 ? 12.657 -10.260 10.108 1.00 72.38 107 ASN A CA 1
ATOM 849 C C . ASN A 1 107 ? 12.167 -11.679 10.472 1.00 72.38 107 ASN A C 1
ATOM 851 O O . ASN A 1 107 ? 11.254 -12.222 9.847 1.00 72.38 107 ASN A O 1
ATOM 855 N N . SER A 1 108 ? 12.755 -12.275 11.516 1.00 75.12 108 SER A N 1
ATOM 856 C CA . SER A 1 108 ? 12.468 -13.653 11.949 1.00 75.12 108 SER A CA 1
ATOM 857 C C . SER A 1 108 ? 11.023 -13.901 12.395 1.00 75.12 108 SER A C 1
ATOM 859 O O . SER A 1 108 ? 10.591 -15.050 12.411 1.00 75.12 108 SER A O 1
ATOM 861 N N . GLN A 1 109 ? 10.271 -12.855 12.743 1.00 66.69 109 GLN A N 1
ATOM 862 C CA . GLN A 1 109 ? 8.861 -12.961 13.122 1.00 66.69 109 GLN A CA 1
ATOM 863 C C . GLN A 1 109 ? 7.946 -13.022 11.891 1.00 66.69 109 GLN A C 1
ATOM 865 O O . GLN A 1 109 ? 6.813 -13.470 12.010 1.00 66.69 109 GLN A O 1
ATOM 870 N N . MET A 1 110 ? 8.422 -12.591 10.712 1.00 66.00 110 MET A N 1
ATOM 871 C CA . MET A 1 110 ? 7.653 -12.521 9.456 1.00 66.00 110 MET A CA 1
ATOM 872 C C . MET A 1 110 ? 6.375 -11.662 9.527 1.00 66.00 110 MET A C 1
ATOM 874 O O . MET A 1 110 ? 5.486 -11.798 8.689 1.00 66.00 110 MET A O 1
ATOM 878 N N . LEU A 1 111 ? 6.289 -10.751 10.500 1.00 61.75 111 LEU A N 1
ATOM 879 C CA . LEU A 1 111 ? 5.143 -9.850 10.699 1.00 61.75 111 LEU A CA 1
ATOM 880 C C . LEU A 1 111 ? 5.412 -8.408 10.234 1.00 61.75 111 LEU A C 1
ATOM 882 O O . LEU A 1 111 ? 4.602 -7.512 10.454 1.00 61.75 111 LEU A O 1
ATOM 886 N N . GLY A 1 112 ? 6.552 -8.177 9.584 1.00 61.72 112 GLY A N 1
ATOM 887 C CA . GLY A 1 112 ? 7.033 -6.836 9.262 1.00 61.72 112 GLY A CA 1
ATOM 888 C C . GLY A 1 112 ? 7.618 -6.111 10.478 1.00 61.72 112 GLY A C 1
ATOM 889 O O . GLY A 1 112 ? 7.804 -6.686 11.553 1.00 61.72 112 GLY A O 1
ATOM 890 N N . CYS A 1 113 ? 7.957 -4.833 10.301 1.00 62.50 113 CYS A N 1
ATOM 891 C CA . CYS A 1 113 ? 8.560 -4.009 11.348 1.00 62.50 113 CYS A CA 1
ATOM 892 C C . CYS A 1 113 ? 7.505 -3.182 12.101 1.00 62.50 113 CYS A C 1
ATOM 894 O O . CYS A 1 113 ? 6.868 -2.301 11.523 1.00 62.50 113 CYS A O 1
ATOM 896 N N . PHE A 1 114 ? 7.408 -3.399 13.413 1.00 61.09 114 PHE A N 1
ATOM 897 C CA . PHE A 1 114 ? 6.460 -2.713 14.298 1.00 61.09 114 PHE A CA 1
ATOM 898 C C . PHE A 1 114 ? 6.924 -1.336 14.794 1.00 61.09 114 PHE A C 1
ATOM 900 O O . PHE A 1 114 ? 6.217 -0.694 15.564 1.00 61.09 114 PHE A O 1
ATOM 907 N N . VAL A 1 115 ? 8.106 -0.859 14.386 1.00 58.44 115 VAL A N 1
ATOM 908 C CA . VAL A 1 115 ? 8.626 0.443 14.832 1.00 58.44 115 VAL A CA 1
ATOM 909 C C . VAL A 1 115 ? 8.026 1.565 13.971 1.00 58.44 115 VAL A C 1
ATOM 911 O O . VAL A 1 115 ? 8.296 1.618 12.759 1.00 58.44 115 VAL A O 1
ATOM 914 N N . PRO A 1 116 ? 7.253 2.504 14.555 1.00 56.41 116 PRO A N 1
ATOM 915 C CA . PRO A 1 116 ? 6.698 3.628 13.813 1.00 56.41 116 PRO A CA 1
ATOM 916 C C . PRO A 1 116 ? 7.805 4.431 13.125 1.00 56.41 116 PRO A C 1
ATOM 918 O O . PRO A 1 116 ? 8.857 4.703 13.693 1.00 56.41 116 PRO A O 1
ATOM 921 N N . MET A 1 117 ? 7.586 4.806 11.866 1.00 54.00 117 MET A N 1
ATOM 922 C CA . MET A 1 117 ? 8.513 5.617 11.060 1.00 54.00 117 MET A CA 1
ATOM 923 C C . MET A 1 117 ? 9.954 5.084 10.830 1.00 54.00 117 MET A C 1
ATOM 925 O O . MET A 1 117 ? 10.681 5.720 10.076 1.00 54.00 117 MET A O 1
ATOM 929 N N . HIS A 1 118 ? 10.327 3.869 11.254 1.00 57.28 118 HIS A N 1
ATOM 930 C CA . HIS A 1 118 ? 11.662 3.284 10.993 1.00 57.28 118 HIS A CA 1
ATOM 931 C C . HIS A 1 118 ? 12.001 3.088 9.494 1.00 57.28 118 HIS A C 1
ATOM 933 O O . HIS A 1 118 ? 11.157 2.692 8.692 1.00 57.28 118 HIS A O 1
ATOM 939 N N . THR A 1 119 ? 13.228 3.375 9.066 1.00 51.94 119 THR A N 1
ATOM 940 C CA . THR A 1 119 ? 13.670 3.254 7.662 1.00 51.94 119 THR A CA 1
ATOM 941 C C . THR A 1 119 ? 14.441 1.951 7.422 1.00 51.94 119 THR A C 1
ATOM 943 O O . THR A 1 119 ? 15.624 1.983 7.101 1.00 51.94 119 THR A O 1
ATOM 946 N N . CYS A 1 120 ? 13.788 0.795 7.582 1.00 53.00 120 CYS A N 1
ATOM 947 C CA . CYS A 1 120 ? 14.328 -0.512 7.174 1.00 53.00 120 CYS A CA 1
ATOM 948 C C . CYS A 1 120 ? 13.588 -1.059 5.947 1.00 53.00 120 CYS A C 1
ATOM 950 O O . CYS A 1 120 ? 12.450 -0.665 5.694 1.00 53.00 120 CYS A O 1
ATOM 952 N N . ILE A 1 121 ? 14.199 -1.985 5.197 1.00 50.22 121 ILE A N 1
ATOM 953 C CA . ILE A 1 121 ? 13.567 -2.546 3.992 1.00 50.22 121 ILE A CA 1
ATOM 954 C C . ILE A 1 121 ? 12.302 -3.362 4.309 1.00 50.22 121 ILE A C 1
ATOM 956 O O . ILE A 1 121 ? 11.359 -3.325 3.535 1.00 50.22 121 ILE A O 1
ATOM 960 N N . ASP A 1 122 ? 12.208 -3.944 5.507 1.00 42.75 122 ASP A N 1
ATOM 961 C CA . ASP A 1 122 ? 11.003 -4.612 6.028 1.00 42.75 122 ASP A CA 1
ATOM 962 C C . ASP A 1 122 ? 9.837 -3.630 6.316 1.00 42.75 122 ASP A C 1
ATOM 964 O O . ASP A 1 122 ? 8.675 -4.015 6.390 1.00 42.75 122 ASP A O 1
ATOM 968 N N . LYS A 1 123 ? 10.134 -2.323 6.429 1.00 49.59 123 LYS A N 1
ATOM 969 C CA . LYS A 1 123 ? 9.161 -1.210 6.442 1.00 49.59 123 LYS A CA 1
ATOM 970 C C . LYS A 1 123 ? 9.079 -0.460 5.099 1.00 49.59 123 LYS A C 1
ATOM 972 O O . LYS A 1 123 ? 8.136 0.312 4.871 1.00 49.59 123 LYS A O 1
ATOM 977 N N . ALA A 1 124 ? 10.074 -0.640 4.227 1.00 43.41 124 ALA A N 1
ATOM 978 C CA . ALA A 1 124 ? 10.064 -0.196 2.833 1.00 43.41 124 ALA A CA 1
ATOM 979 C C . ALA A 1 124 ? 9.321 -1.180 1.924 1.00 43.41 124 ALA A C 1
ATOM 981 O O . ALA A 1 124 ? 8.975 -0.810 0.802 1.00 43.41 124 ALA A O 1
ATOM 982 N N . ALA A 1 125 ? 9.021 -2.386 2.423 1.00 51.78 125 ALA A N 1
ATOM 983 C CA . ALA A 1 125 ? 8.005 -3.241 1.857 1.00 51.78 125 ALA A CA 1
ATOM 984 C C . ALA A 1 125 ? 6.744 -2.382 1.653 1.00 51.78 125 ALA A C 1
ATOM 986 O O . ALA A 1 125 ? 6.334 -1.653 2.568 1.00 51.78 125 ALA A O 1
ATOM 987 N N . PRO A 1 126 ? 6.171 -2.381 0.440 1.00 56.19 126 PRO A N 1
ATOM 988 C CA . PRO A 1 126 ? 4.966 -1.629 0.173 1.00 56.19 126 PRO A CA 1
ATOM 989 C C . PRO A 1 126 ? 3.921 -2.030 1.202 1.00 56.19 126 PRO A C 1
ATOM 991 O O . PRO A 1 126 ? 3.747 -3.215 1.478 1.00 56.19 126 PRO A O 1
ATOM 994 N N . THR A 1 127 ? 3.206 -1.057 1.761 1.00 57.56 127 THR A N 1
ATOM 995 C CA . THR A 1 127 ? 2.156 -1.351 2.737 1.00 57.56 127 THR A CA 1
ATOM 996 C C . THR A 1 127 ? 1.145 -2.367 2.191 1.00 57.56 127 THR A C 1
ATOM 998 O O . THR A 1 127 ? 0.635 -3.174 2.955 1.00 57.56 127 THR A O 1
ATOM 1001 N N . SER A 1 128 ? 0.943 -2.431 0.870 1.00 58.03 128 SER A N 1
ATOM 1002 C CA . SER A 1 128 ? 0.168 -3.491 0.213 1.00 58.03 128 SER A CA 1
ATOM 1003 C C . SER A 1 128 ? 0.721 -4.905 0.422 1.00 58.03 128 SER A C 1
ATOM 1005 O O . SER A 1 128 ? -0.066 -5.821 0.639 1.00 58.03 128 SER A O 1
ATOM 1007 N N . ILE A 1 129 ? 2.041 -5.103 0.440 1.00 60.19 129 ILE A N 1
ATOM 1008 C CA . ILE A 1 129 ? 2.653 -6.403 0.744 1.00 60.19 129 ILE A CA 1
ATOM 1009 C C . ILE A 1 129 ? 2.420 -6.771 2.212 1.00 60.19 129 ILE A C 1
ATOM 1011 O O . ILE A 1 129 ? 1.935 -7.866 2.485 1.00 60.19 129 ILE A O 1
ATOM 1015 N N . THR A 1 130 ? 2.679 -5.866 3.161 1.00 62.88 130 THR A N 1
ATOM 1016 C CA . THR A 1 130 ? 2.444 -6.137 4.594 1.00 62.88 130 THR A CA 1
ATOM 1017 C C . THR A 1 130 ? 0.971 -6.450 4.880 1.00 62.88 130 THR A C 1
ATOM 1019 O O . THR A 1 130 ? 0.660 -7.390 5.608 1.00 62.88 130 THR A O 1
ATOM 1022 N N . GLN A 1 131 ? 0.042 -5.718 4.259 1.00 68.38 131 GLN A N 1
ATOM 1023 C CA . GLN A 1 131 ? -1.393 -5.971 4.413 1.00 68.38 131 GLN A CA 1
ATOM 1024 C C . GLN A 1 131 ? -1.825 -7.297 3.772 1.00 68.38 131 GLN A C 1
ATOM 1026 O O . GLN A 1 131 ? -2.619 -8.027 4.366 1.00 68.38 13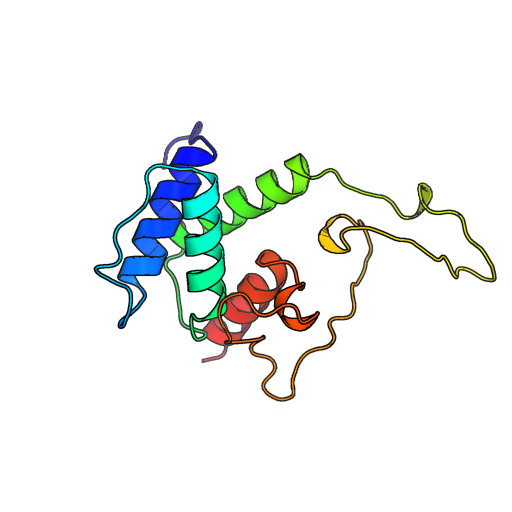1 GLN A O 1
ATOM 1031 N N . ALA A 1 132 ? -1.249 -7.677 2.626 1.00 62.41 132 ALA A N 1
ATOM 1032 C CA . ALA A 1 132 ? -1.485 -8.988 2.024 1.00 62.41 132 ALA A CA 1
ATOM 1033 C C . ALA A 1 132 ? -1.004 -10.140 2.929 1.00 62.41 132 ALA A C 1
ATOM 1035 O O . ALA A 1 132 ? -1.713 -11.142 3.073 1.00 62.41 132 ALA A O 1
ATOM 1036 N N . TYR A 1 133 ? 0.150 -9.987 3.591 1.00 58.25 133 TYR A N 1
ATOM 1037 C CA . TYR A 1 133 ? 0.631 -10.948 4.593 1.00 58.25 133 TYR A CA 1
ATOM 1038 C C . TYR A 1 133 ? -0.324 -11.049 5.788 1.00 58.25 133 TYR A C 1
ATOM 1040 O O . TYR A 1 133 ? -0.735 -12.156 6.144 1.00 58.25 133 TYR A O 1
ATOM 1048 N N . ASN A 1 134 ? -0.753 -9.916 6.351 1.00 65.50 134 ASN A N 1
ATOM 1049 C CA . ASN A 1 134 ? -1.691 -9.885 7.477 1.00 65.50 134 ASN A CA 1
ATOM 1050 C C . ASN A 1 134 ? -3.038 -10.539 7.130 1.00 65.50 134 ASN A C 1
ATOM 1052 O O . ASN A 1 134 ? -3.571 -11.309 7.928 1.00 65.50 134 ASN A O 1
ATOM 1056 N N . LYS A 1 135 ? -3.554 -10.303 5.916 1.00 65.00 135 LYS A N 1
ATOM 1057 C CA . LYS A 1 135 ? -4.780 -10.931 5.392 1.00 65.00 135 LYS A CA 1
ATOM 1058 C C . LYS A 1 135 ? -4.654 -12.452 5.305 1.00 65.00 135 LYS A C 1
ATOM 1060 O O . LYS A 1 135 ? -5.616 -13.161 5.587 1.00 65.00 135 LYS A O 1
ATOM 1065 N N . ARG A 1 136 ? -3.482 -12.965 4.913 1.00 59.22 136 ARG A N 1
ATOM 1066 C CA . ARG A 1 136 ? -3.225 -14.410 4.821 1.00 59.22 136 ARG A CA 1
ATOM 1067 C C . ARG A 1 136 ? -3.058 -15.054 6.199 1.00 59.22 136 ARG A C 1
ATOM 1069 O O . ARG A 1 136 ? -3.643 -16.104 6.426 1.00 59.22 136 ARG A O 1
ATOM 1076 N N . MET A 1 137 ? -2.317 -14.417 7.105 1.00 60.84 137 MET A N 1
ATOM 1077 C CA . MET A 1 137 ? -2.121 -14.881 8.488 1.00 60.84 137 MET A CA 1
ATOM 1078 C C . MET A 1 137 ? -3.446 -14.952 9.261 1.00 60.84 137 MET A C 1
ATOM 1080 O O . MET A 1 137 ? -3.731 -15.967 9.889 1.00 60.84 137 MET A O 1
ATOM 1084 N N . ALA A 1 138 ? -4.295 -13.923 9.142 1.00 61.91 138 ALA A N 1
ATOM 1085 C CA . ALA A 1 138 ? -5.589 -13.871 9.827 1.00 61.91 138 ALA A CA 1
ATOM 1086 C C . ALA A 1 138 ? -6.557 -14.991 9.405 1.00 61.91 138 ALA A C 1
ATOM 1088 O O . ALA A 1 138 ? -7.392 -15.391 10.198 1.00 61.91 138 ALA A O 1
ATOM 1089 N N . ARG A 1 139 ? -6.437 -15.520 8.179 1.00 59.47 139 ARG A N 1
ATOM 1090 C CA . ARG A 1 139 ? -7.264 -16.642 7.692 1.00 59.47 139 ARG A CA 1
ATOM 1091 C C . ARG A 1 139 ? -6.787 -18.018 8.158 1.00 59.47 139 ARG A C 1
ATOM 1093 O O . ARG A 1 139 ? -7.495 -18.997 7.954 1.00 59.47 139 ARG A O 1
ATOM 1100 N N . CYS A 1 140 ? -5.573 -18.102 8.695 1.00 51.50 140 CYS A N 1
ATOM 1101 C CA . CYS A 1 140 ? -4.985 -19.336 9.217 1.00 51.50 140 CYS A CA 1
ATOM 1102 C C . CYS A 1 140 ? -5.051 -19.416 10.753 1.00 51.50 140 CYS A C 1
ATOM 1104 O O . CYS A 1 140 ? -4.515 -20.370 11.315 1.00 51.50 140 CYS A O 1
ATOM 1106 N N . SER A 1 141 ? -5.634 -18.402 11.404 1.00 51.28 141 SER A N 1
ATOM 1107 C CA . SER A 1 141 ? -5.803 -18.282 12.862 1.00 51.28 141 SER A CA 1
ATOM 1108 C C . SER A 1 14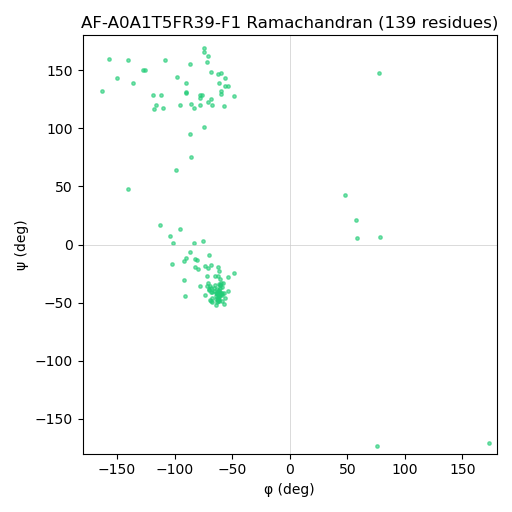1 ? -7.205 -18.722 13.262 1.00 51.28 141 SER A C 1
ATOM 1110 O O . SER A 1 141 ? -7.335 -19.337 14.340 1.00 51.28 141 SER A O 1
#

Sequence (141 aa):
MSKNTTQDERLDYLVEEFKADSAEYKDLKTPNSTEDKRRILRSLMNIRMPKELSSEVMKVQDEYLTERAAEKGVVNLSDIPVIRDGLSIWQGDITRLSVDAIVNAANSQMLGCFVPMHTCIDKAAPTSITQAYNKRMARCS

Nearest PDB structures (foldseek):
  8rsi-assembly1_A  TM=8.539E-01  e=3.240E-07  Methanobrevibacter oralis
  8rsl-assembly2_B  TM=8.842E-01  e=1.871E-05  Staphylococcus aureus
  5kiv-assembly1_A  TM=8.231E-01  e=2.082E-05  Staphylococcus aureus
  8rsm-assembly1_A  TM=7.745E-01  e=1.221E-05  Streptococcus pyogenes

Radius of gyration: 16.56 Å; Cα contacts (8 Å, |Δi|>4): 124; chains: 1; bounding box: 46×37×42 Å

pLDDT: mean 80.63, std 15.25, range [42.75, 95.12]

Mean predicted aligned error: 7.89 Å

Secondary structure (DSSP, 8-state):
--TT--HHHHHHHHHHHHHHT-SSSTTPPPPSSHHHHHHHHHHHHHHPPS----HHHHHHHHHHHHHHHHHH--EEGGGS-EEETTEE---S-GGGEE-S-------TTSS---STT--SHHHHS-HHHHHHHHHHHHTT-